Protein AF-A0ABD2NH85-F1 (afdb_monomer_lite)

pLDDT: mean 71.48, std 21.17, range [33.34, 96.31]

Sequence (75 aa):
EMELLKLSDDDDLEKSEERCGEDFDTPNPENLNIVDVILIKFDKKTFVVHYVAKVISKYSVTEYQVLYLRKYPRS

Foldseek 3Di:
DDDDDDDDDDDDPPPPPPCPVPVPPPDQLQPDDQQDWDWDWDDDPVDIDIWIWGFHDDPDSPDTDIHTDDPDDDD

Secondary structure (DSSP, 8-state):
----------------------------GGG--TT-EEEEEEEETTEEEEEEEEEEEESSSS-EEEEE-------

Radius of gyration: 22.33 Å; chains: 1; bounding box: 37×48×65 Å

Organism: NCBI:txid559131

Structure (mmCIF, N/CA/C/O backbone):
data_AF-A0ABD2NH85-F1
#
_entry.id   AF-A0ABD2NH85-F1
#
loop_
_atom_site.group_PDB
_atom_site.id
_atom_site.type_symbol
_atom_site.label_atom_id
_atom_site.label_alt_id
_atom_site.label_comp_id
_atom_site.label_asym_id
_atom_site.label_entity_id
_atom_site.label_seq_id
_atom_site.pdbx_PDB_ins_code
_atom_site.Cartn_x
_atom_site.Cartn_y
_atom_site.Cartn_z
_atom_site.occupancy
_atom_site.B_iso_or_equiv
_atom_site.auth_seq_id
_atom_site.auth_comp_id
_atom_site.auth_asym_id
_atom_site.auth_atom_id
_atom_site.pdbx_PDB_model_num
ATOM 1 N N . GLU A 1 1 ? -8.340 37.079 -51.758 1.00 33.34 1 GLU A N 1
ATOM 2 C CA . GLU A 1 1 ? -9.388 36.165 -52.267 1.00 33.34 1 GLU A CA 1
ATOM 3 C C . GLU A 1 1 ? -8.874 34.746 -51.990 1.00 33.34 1 GLU A C 1
ATOM 5 O O . GLU A 1 1 ? -7.752 34.480 -52.398 1.00 33.34 1 GLU A O 1
ATOM 10 N N . MET A 1 2 ? -9.326 34.030 -50.940 1.00 38.94 2 MET A N 1
ATOM 11 C CA . MET A 1 2 ? -10.518 33.142 -50.834 1.00 38.94 2 MET A CA 1
ATOM 12 C C . MET A 1 2 ? -10.546 32.086 -51.972 1.00 38.94 2 MET A C 1
ATOM 14 O O . MET A 1 2 ? -10.353 32.466 -53.114 1.00 38.94 2 MET A O 1
ATOM 18 N N . GLU A 1 3 ? -10.672 30.763 -51.766 1.00 40.78 3 GLU A N 1
ATOM 19 C CA . GLU A 1 3 ? -11.692 30.039 -50.986 1.00 40.78 3 GLU A CA 1
ATOM 20 C C . GLU A 1 3 ? -11.296 28.612 -50.517 1.00 40.78 3 GLU A C 1
ATOM 22 O O . GLU A 1 3 ? -10.342 27.997 -50.986 1.00 40.78 3 GLU A O 1
ATOM 27 N N . LEU A 1 4 ? -12.100 28.126 -49.563 1.00 43.22 4 LEU A N 1
ATOM 28 C CA . LEU A 1 4 ? -12.149 26.827 -48.883 1.00 43.22 4 LEU A CA 1
ATOM 29 C C . LEU A 1 4 ? -12.486 25.631 -49.793 1.00 43.22 4 LEU A C 1
ATOM 31 O O . LEU A 1 4 ? -13.361 25.730 -50.647 1.00 43.22 4 LEU A O 1
ATOM 35 N N . LEU A 1 5 ? -11.982 24.444 -49.433 1.00 42.47 5 LEU A N 1
ATOM 36 C CA . LEU A 1 5 ? -12.727 23.192 -49.607 1.00 42.47 5 LEU A CA 1
ATOM 37 C C . LEU A 1 5 ? -12.887 22.496 -48.252 1.00 42.47 5 LEU A C 1
ATOM 39 O O . LEU A 1 5 ? -11.918 22.093 -47.613 1.00 42.47 5 LEU A O 1
ATOM 43 N N . LYS A 1 6 ? -14.150 22.407 -47.827 1.00 46.53 6 LYS A N 1
ATOM 44 C CA . LYS A 1 6 ? -14.651 21.565 -46.742 1.00 46.53 6 LYS A CA 1
ATOM 45 C C . LYS A 1 6 ? -14.643 20.108 -47.205 1.00 46.53 6 LYS A C 1
ATOM 47 O O . LYS A 1 6 ? -15.178 19.814 -48.270 1.00 46.53 6 LYS A O 1
ATOM 52 N N . LEU A 1 7 ? -14.148 19.212 -46.363 1.00 45.09 7 LEU A N 1
ATOM 53 C CA . LEU A 1 7 ? -14.649 17.844 -46.291 1.00 45.09 7 LEU A CA 1
ATOM 54 C C . LEU A 1 7 ? -15.141 17.647 -44.857 1.00 45.09 7 LEU A C 1
ATOM 56 O O . LEU A 1 7 ? -14.351 17.637 -43.917 1.00 45.09 7 LEU A O 1
ATOM 60 N N . SER A 1 8 ? -16.462 17.628 -44.722 1.00 52.22 8 SER A N 1
ATOM 61 C CA . SER A 1 8 ? -17.185 17.164 -43.541 1.00 52.22 8 SER A CA 1
ATOM 62 C C . SER A 1 8 ? -17.342 15.648 -43.641 1.00 52.22 8 SER A C 1
ATOM 64 O O . SER A 1 8 ? -17.586 15.168 -44.745 1.00 52.22 8 SER A O 1
ATOM 66 N N . ASP A 1 9 ? -17.181 14.950 -42.523 1.00 43.88 9 ASP A N 1
ATOM 67 C CA . ASP A 1 9 ? -18.068 13.913 -41.952 1.00 43.88 9 ASP A CA 1
ATOM 68 C C . ASP A 1 9 ? -17.225 13.209 -40.878 1.00 43.88 9 ASP A C 1
ATOM 70 O O . ASP A 1 9 ? -16.136 12.720 -41.166 1.00 43.88 9 ASP A O 1
ATOM 74 N N . ASP A 1 10 ? -17.477 13.446 -39.597 1.00 52.72 10 ASP A N 1
ATOM 75 C CA . ASP A 1 10 ? -18.562 12.840 -38.816 1.00 52.72 10 ASP A CA 1
ATOM 76 C C . ASP A 1 10 ? -18.247 11.385 -38.441 1.00 52.72 10 ASP A C 1
ATOM 78 O O . ASP A 1 10 ? -17.832 10.566 -39.256 1.00 52.72 10 ASP A O 1
ATOM 82 N N . ASP A 1 11 ? -18.453 11.154 -37.154 1.00 46.47 11 ASP A N 1
ATOM 83 C CA . ASP A 1 11 ? -18.498 9.898 -36.430 1.00 46.47 11 ASP A CA 1
ATOM 84 C C . ASP A 1 11 ? -17.219 9.108 -36.106 1.00 46.47 11 ASP A C 1
ATOM 86 O O . ASP A 1 11 ? -16.485 8.572 -36.934 1.00 46.47 11 ASP A O 1
ATOM 90 N N . ASP A 1 12 ? -17.065 8.980 -34.787 1.00 52.38 12 ASP A N 1
ATOM 91 C CA . ASP A 1 12 ? -16.500 7.831 -34.104 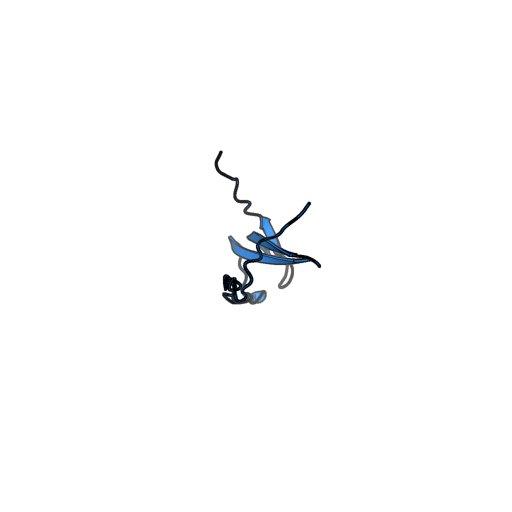1.00 52.38 12 ASP A CA 1
ATOM 92 C C . ASP A 1 12 ? -15.025 7.541 -34.379 1.00 52.38 12 ASP A C 1
ATOM 94 O O . ASP A 1 12 ? -14.616 6.471 -34.833 1.00 52.38 12 ASP A O 1
ATOM 98 N N . LEU A 1 13 ? -14.169 8.459 -33.913 1.00 44.34 13 LEU A N 1
ATOM 99 C CA . LEU A 1 13 ? -12.945 7.970 -33.289 1.00 44.34 13 LEU A CA 1
ATOM 100 C C . LEU A 1 13 ? -13.374 7.288 -31.994 1.00 44.34 13 LEU A C 1
ATOM 102 O O . LEU A 1 13 ? -13.406 7.931 -30.938 1.00 44.34 13 LEU A O 1
ATOM 106 N N . GLU A 1 14 ? -13.769 6.017 -32.140 1.00 43.84 14 GLU A N 1
ATOM 107 C CA . GLU A 1 14 ? -14.081 5.099 -31.061 1.00 43.84 14 GLU A CA 1
ATOM 108 C C . GLU A 1 14 ? -13.124 5.420 -29.931 1.00 43.84 14 GLU A C 1
ATOM 110 O O . GLU A 1 14 ?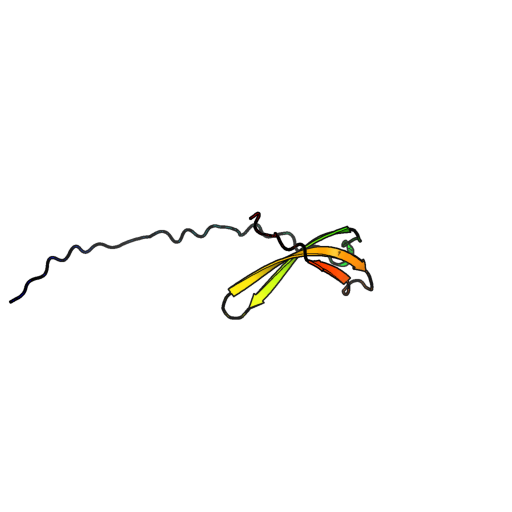 -11.897 5.309 -30.044 1.00 43.84 14 GLU A O 1
ATOM 115 N N . LYS A 1 15 ? -13.728 5.897 -28.849 1.00 43.56 15 LYS A N 1
ATOM 116 C CA . LYS A 1 15 ? -13.155 5.895 -27.526 1.00 43.56 15 LYS A CA 1
ATOM 117 C C . LYS A 1 15 ? -12.629 4.477 -27.355 1.00 43.56 15 LYS A C 1
ATOM 119 O O . LYS A 1 15 ? -13.384 3.572 -27.008 1.00 43.56 15 LYS A O 1
ATOM 124 N N . SER A 1 16 ? -11.344 4.269 -27.632 1.00 43.06 16 SER A N 1
ATOM 125 C CA . SER A 1 16 ? -10.640 3.091 -27.178 1.00 43.06 16 SER A CA 1
ATOM 126 C C . SER A 1 16 ? -10.578 3.270 -25.669 1.00 43.06 16 SER A C 1
ATOM 128 O O . SER A 1 16 ? -9.578 3.716 -25.104 1.00 43.06 16 SER A O 1
ATOM 130 N N . GLU A 1 17 ? -11.709 3.004 -25.014 1.00 47.25 17 GLU A N 1
ATOM 131 C CA . GLU A 1 17 ? -11.753 2.509 -23.662 1.00 47.25 17 GLU A CA 1
ATOM 132 C C . GLU A 1 17 ? -10.968 1.211 -23.743 1.00 47.25 17 GLU A C 1
ATOM 134 O O . GLU A 1 17 ? -11.507 0.119 -23.920 1.00 47.25 17 GLU A O 1
ATOM 139 N N . GLU A 1 18 ? -9.645 1.363 -23.689 1.00 40.31 18 GLU A N 1
ATOM 140 C CA . GLU A 1 18 ? -8.762 0.368 -23.144 1.00 40.31 18 GLU A CA 1
ATOM 141 C C . GLU A 1 18 ? -9.392 0.048 -21.794 1.00 40.31 18 GLU A C 1
ATOM 143 O O . GLU A 1 18 ? -9.244 0.784 -20.815 1.00 40.31 18 GLU A O 1
ATOM 148 N N . ARG A 1 19 ? -10.240 -0.986 -21.797 1.00 42.06 19 ARG A N 1
ATOM 149 C CA . ARG A 1 19 ? -10.809 -1.605 -20.614 1.00 42.06 19 ARG A CA 1
ATOM 150 C C . ARG A 1 19 ? -9.643 -2.230 -19.865 1.00 42.06 19 ARG A C 1
ATOM 152 O O . ARG A 1 19 ? -9.524 -3.442 -19.775 1.00 42.06 19 ARG A O 1
ATOM 159 N N . CYS A 1 20 ? -8.802 -1.393 -19.280 1.00 42.81 20 CYS A N 1
ATOM 160 C CA . CYS A 1 20 ? -7.996 -1.733 -18.126 1.00 42.81 20 CYS A CA 1
ATOM 161 C C . CYS A 1 20 ? -8.905 -1.580 -16.893 1.00 42.81 20 CYS A C 1
ATOM 163 O O . CYS A 1 20 ? -8.650 -0.812 -15.971 1.00 42.81 20 CYS A O 1
ATOM 165 N N . GLY A 1 21 ? -10.061 -2.235 -16.977 1.00 43.41 21 GLY A N 1
ATOM 166 C CA . GLY A 1 21 ? -11.051 -2.407 -15.929 1.00 43.41 21 GLY A CA 1
ATOM 167 C C . GLY A 1 21 ? -11.127 -3.892 -15.624 1.00 43.41 21 GLY A C 1
ATOM 168 O O . GLY A 1 21 ? -12.202 -4.475 -15.632 1.00 43.41 21 GLY A O 1
ATOM 169 N N . GLU A 1 22 ? -9.970 -4.531 -15.448 1.00 48.12 22 GLU A N 1
ATOM 170 C CA . GLU A 1 22 ? -9.937 -5.662 -14.537 1.00 48.12 22 GLU A CA 1
ATOM 171 C C . GLU A 1 22 ? -10.194 -5.042 -13.166 1.00 48.12 22 GLU A C 1
ATOM 173 O O . GLU A 1 22 ? -9.369 -4.280 -12.655 1.00 48.12 22 GLU A O 1
ATOM 178 N N . ASP A 1 23 ? -11.393 -5.268 -12.628 1.00 51.72 23 ASP A N 1
ATOM 179 C CA . ASP A 1 23 ? -11.679 -5.067 -11.214 1.00 51.72 23 ASP A CA 1
ATOM 180 C C . ASP A 1 23 ? -10.669 -5.920 -10.443 1.00 51.72 23 ASP A C 1
ATOM 182 O O . ASP A 1 23 ? -10.887 -7.103 -10.190 1.00 51.72 23 ASP A O 1
ATOM 186 N N . PHE A 1 24 ? -9.498 -5.350 -10.150 1.00 59.94 24 PHE A N 1
ATOM 187 C CA . PHE A 1 24 ? -8.539 -5.978 -9.262 1.00 59.94 24 PHE A CA 1
ATOM 188 C C . PHE A 1 24 ? -9.275 -6.194 -7.944 1.00 59.94 24 PHE A C 1
ATOM 190 O O . PHE A 1 24 ? -9.696 -5.218 -7.314 1.00 59.94 24 PHE A O 1
ATOM 197 N N . ASP A 1 25 ? -9.458 -7.460 -7.556 1.00 64.94 25 ASP A N 1
ATOM 198 C CA . ASP A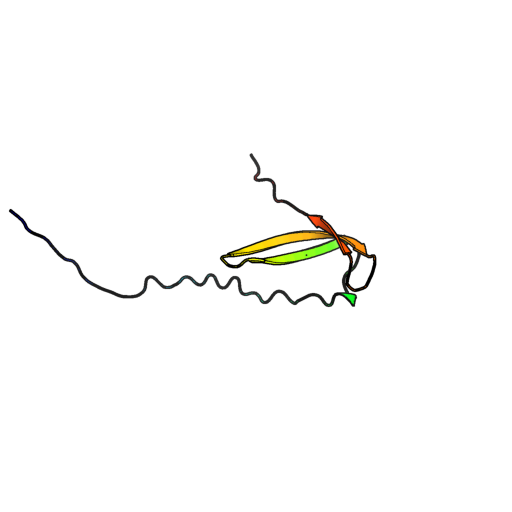 1 25 ? -10.081 -7.818 -6.287 1.00 64.94 25 ASP A CA 1
ATOM 199 C C . ASP A 1 25 ? -9.448 -6.972 -5.185 1.00 64.94 25 ASP A C 1
ATOM 201 O O . ASP A 1 25 ? -8.230 -6.997 -4.983 1.00 64.94 25 ASP A O 1
ATOM 205 N N . THR A 1 26 ? -10.266 -6.171 -4.499 1.00 68.12 26 THR A N 1
ATOM 206 C CA . THR A 1 26 ? -9.770 -5.370 -3.381 1.00 68.12 26 THR A CA 1
ATOM 207 C C . THR A 1 26 ? -9.358 -6.361 -2.300 1.00 68.12 26 THR A C 1
ATOM 209 O O . THR A 1 26 ? -10.230 -7.052 -1.764 1.00 68.12 26 THR A O 1
ATOM 212 N N . PRO A 1 27 ? -8.054 -6.492 -1.989 1.00 68.94 27 PRO A N 1
ATOM 213 C CA . PRO A 1 27 ? -7.618 -7.513 -1.056 1.00 68.94 27 PRO A CA 1
ATOM 214 C C . PRO A 1 27 ? -8.257 -7.228 0.301 1.00 68.94 27 PRO A C 1
ATOM 216 O O . PRO A 1 27 ? -8.228 -6.089 0.772 1.00 68.94 27 PRO A O 1
ATOM 219 N N . ASN A 1 28 ? -8.831 -8.255 0.939 1.00 78.56 28 ASN A N 1
ATOM 220 C CA . ASN A 1 28 ? -9.257 -8.109 2.326 1.00 78.56 28 ASN A CA 1
ATOM 221 C C . ASN A 1 28 ? -8.003 -7.751 3.148 1.00 78.56 28 ASN A C 1
ATOM 223 O O . ASN A 1 28 ? -7.054 -8.543 3.147 1.00 78.56 28 ASN A O 1
ATOM 227 N N . PRO A 1 29 ? -7.973 -6.597 3.842 1.00 77.81 29 PRO A N 1
ATOM 228 C CA . PRO A 1 29 ? -6.828 -6.200 4.650 1.00 77.81 29 PRO A CA 1
ATOM 229 C C . PRO A 1 29 ? -6.410 -7.280 5.655 1.00 77.81 29 PRO A C 1
ATOM 231 O O . PRO A 1 29 ? -5.223 -7.480 5.893 1.00 77.81 29 PRO A O 1
ATOM 234 N N . GLU A 1 30 ? -7.345 -8.061 6.194 1.00 82.00 30 GLU A N 1
ATOM 235 C CA . GLU A 1 30 ? -7.019 -9.145 7.127 1.00 82.00 30 GLU A CA 1
ATOM 236 C C . GLU A 1 30 ? -6.103 -10.214 6.510 1.00 82.00 30 GLU A C 1
ATOM 238 O O . GLU A 1 30 ? -5.239 -10.753 7.206 1.00 82.00 30 GLU A O 1
ATOM 243 N N . ASN A 1 31 ? -6.217 -10.432 5.198 1.00 84.62 31 ASN A N 1
ATOM 244 C CA . ASN A 1 31 ? -5.527 -11.484 4.455 1.00 84.62 31 ASN A CA 1
ATOM 245 C C . ASN A 1 31 ? -4.181 -11.043 3.861 1.00 84.62 31 ASN A C 1
ATOM 247 O O . ASN A 1 31 ? -3.514 -11.853 3.221 1.00 84.62 31 ASN A O 1
ATOM 251 N N . LEU A 1 32 ? -3.772 -9.787 4.073 1.00 86.75 32 LEU A N 1
ATOM 252 C CA . LEU A 1 32 ? -2.468 -9.293 3.636 1.00 86.75 32 LEU A CA 1
ATOM 253 C C . LEU A 1 32 ? -1.348 -9.797 4.549 1.00 86.75 32 LEU A C 1
ATOM 255 O O . LEU A 1 32 ? -1.358 -9.564 5.770 1.00 86.75 32 LEU A O 1
ATOM 259 N N . ASN A 1 33 ? -0.365 -10.445 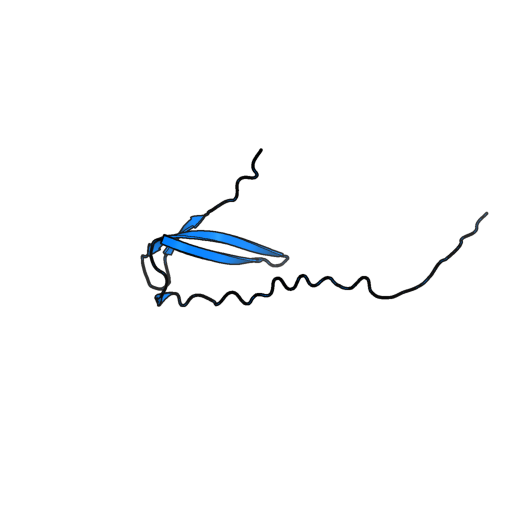3.930 1.00 89.06 33 ASN A N 1
ATOM 260 C CA . ASN A 1 33 ? 0.817 -11.004 4.565 1.00 89.06 33 ASN A CA 1
ATOM 261 C C . ASN A 1 33 ? 2.079 -10.203 4.225 1.00 89.06 33 ASN A C 1
ATOM 263 O O . ASN A 1 33 ? 2.165 -9.474 3.236 1.00 89.06 33 ASN A O 1
ATOM 267 N N . ILE A 1 34 ? 3.103 -10.360 5.066 1.00 92.38 34 ILE A N 1
ATOM 268 C CA . ILE A 1 34 ? 4.448 -9.868 4.755 1.00 92.38 34 ILE A CA 1
ATOM 269 C C . ILE A 1 34 ? 4.924 -10.578 3.484 1.00 92.38 34 ILE A C 1
ATOM 271 O O . ILE A 1 34 ? 4.678 -11.765 3.328 1.00 92.38 34 ILE A O 1
ATOM 275 N N . VAL A 1 35 ? 5.635 -9.852 2.623 1.00 91.44 35 VAL A N 1
ATOM 276 C CA . VAL A 1 35 ? 6.104 -10.219 1.277 1.00 91.44 35 VAL A CA 1
ATOM 277 C C . VAL A 1 35 ? 5.085 -10.169 0.143 1.00 91.44 35 VAL A C 1
ATOM 279 O O . VAL A 1 35 ? 5.527 -10.208 -1.010 1.00 91.44 35 VAL A O 1
ATOM 282 N N . ASP A 1 36 ? 3.795 -9.993 0.436 1.00 91.44 36 ASP A N 1
ATOM 283 C CA . ASP A 1 36 ? 2.777 -9.808 -0.598 1.00 91.44 36 ASP A CA 1
ATOM 284 C C . ASP A 1 36 ? 3.065 -8.561 -1.440 1.00 91.44 36 ASP A C 1
ATOM 286 O O . ASP A 1 36 ? 3.612 -7.560 -0.960 1.00 91.44 36 ASP A O 1
ATOM 290 N N . VAL A 1 37 ? 2.693 -8.628 -2.718 1.00 90.75 37 VAL A N 1
ATOM 291 C CA . VAL A 1 37 ? 2.795 -7.511 -3.659 1.00 90.75 37 VAL A CA 1
ATOM 292 C C . VAL A 1 37 ? 1.397 -6.966 -3.907 1.00 90.75 37 VAL A C 1
ATOM 294 O O . VAL A 1 37 ? 0.505 -7.704 -4.313 1.00 90.75 37 VAL A O 1
ATOM 297 N N . ILE A 1 38 ? 1.222 -5.669 -3.673 1.00 89.38 38 ILE A N 1
ATOM 298 C CA . ILE A 1 38 ? -0.051 -4.963 -3.796 1.00 89.38 38 ILE A CA 1
ATOM 299 C C . ILE A 1 38 ? 0.031 -3.835 -4.819 1.00 89.38 38 ILE A C 1
ATOM 301 O O . ILE A 1 38 ? 1.083 -3.217 -5.014 1.00 89.38 38 ILE A O 1
ATOM 305 N N . LEU A 1 39 ? -1.111 -3.540 -5.436 1.00 88.56 39 LEU A N 1
ATOM 306 C CA . LEU A 1 39 ? -1.316 -2.353 -6.253 1.00 88.56 39 LEU A CA 1
ATOM 307 C C . LEU A 1 39 ? -2.057 -1.301 -5.418 1.00 88.56 39 LEU A C 1
ATOM 309 O O . LEU A 1 39 ? -3.171 -1.530 -4.961 1.00 88.56 39 LEU A O 1
ATOM 313 N N . ILE A 1 40 ? -1.440 -0.142 -5.214 1.00 88.12 40 ILE A N 1
ATOM 314 C CA . ILE A 1 40 ? -2.018 0.981 -4.476 1.00 88.12 40 ILE A CA 1
ATOM 315 C C . ILE A 1 40 ? -2.523 2.009 -5.484 1.00 88.12 40 ILE A C 1
ATOM 317 O O . ILE A 1 40 ? -1.733 2.597 -6.228 1.00 88.12 40 ILE A O 1
ATOM 321 N N . LYS A 1 41 ? -3.837 2.236 -5.489 1.00 88.69 41 LYS A N 1
ATOM 322 C CA . LYS A 1 41 ? -4.507 3.250 -6.307 1.00 88.69 41 LYS A CA 1
ATOM 323 C C . LYS A 1 41 ? -4.649 4.552 -5.515 1.00 88.69 41 LYS A C 1
ATOM 325 O O . LYS A 1 41 ? -5.289 4.575 -4.469 1.00 88.69 41 LYS A O 1
ATOM 330 N N . PHE A 1 42 ? -4.100 5.644 -6.038 1.00 85.81 42 PHE A N 1
ATOM 331 C CA . PHE A 1 42 ? -4.354 7.000 -5.556 1.00 85.81 42 PHE A CA 1
ATOM 332 C C . PHE A 1 42 ? -5.212 7.746 -6.567 1.00 85.81 42 PHE A C 1
ATOM 334 O O . PHE A 1 42 ? -4.753 8.087 -7.660 1.00 85.81 42 PHE A O 1
ATOM 341 N N . ASP A 1 43 ? -6.450 8.020 -6.177 1.00 89.50 43 ASP A N 1
ATOM 342 C CA . ASP A 1 43 ? -7.378 8.824 -6.959 1.00 89.50 43 ASP A CA 1
ATOM 343 C C . ASP A 1 43 ? -7.093 10.313 -6.704 1.00 89.50 43 ASP A C 1
ATOM 345 O O . ASP A 1 43 ? -7.201 10.798 -5.573 1.00 89.50 43 ASP A O 1
ATOM 349 N N . LYS A 1 44 ? -6.642 11.040 -7.730 1.00 88.69 44 LYS A N 1
ATOM 350 C CA . LYS A 1 44 ? -6.498 12.500 -7.683 1.00 88.69 44 LYS A CA 1
ATOM 351 C C . LYS A 1 44 ? -7.586 13.128 -8.536 1.00 88.69 44 LYS A C 1
ATOM 353 O O . LYS A 1 44 ? -8.072 12.538 -9.489 1.00 88.69 44 LYS A O 1
ATOM 358 N N . LYS A 1 45 ? -7.884 14.400 -8.257 1.00 91.88 45 LYS A N 1
ATOM 359 C CA . LYS A 1 45 ? -8.971 15.153 -8.905 1.00 91.88 45 LYS A CA 1
ATOM 360 C C . LYS A 1 45 ? -8.986 15.073 -10.442 1.00 91.88 45 LYS A C 1
ATOM 362 O O . LYS A 1 45 ? -10.053 15.173 -11.030 1.00 91.88 45 LYS A O 1
ATOM 367 N N . THR A 1 46 ? -7.825 14.956 -11.085 1.00 91.75 46 THR A N 1
ATOM 368 C CA . THR A 1 46 ? -7.692 14.979 -12.551 1.00 91.75 46 THR A CA 1
ATOM 369 C C . THR A 1 46 ? -7.085 13.709 -13.149 1.00 91.75 46 THR A C 1
ATOM 371 O O . THR A 1 46 ? -7.025 13.605 -14.369 1.00 91.75 46 THR A O 1
ATOM 374 N N . PHE A 1 47 ? -6.606 12.765 -12.332 1.00 85.50 47 PHE A N 1
ATOM 375 C CA . PHE A 1 47 ? -5.989 11.520 -12.802 1.00 85.50 47 PHE A CA 1
ATOM 376 C C . PHE A 1 47 ? -5.844 10.499 -11.673 1.00 85.50 47 PHE A C 1
ATOM 378 O O . PHE A 1 47 ? -5.788 10.850 -10.497 1.00 85.50 47 PHE A O 1
ATOM 385 N N . VAL A 1 48 ? -5.688 9.231 -12.040 1.00 88.19 48 VAL A N 1
ATOM 386 C CA . VAL A 1 48 ? -5.411 8.135 -11.108 1.00 88.19 48 VAL A CA 1
ATOM 387 C C . VAL A 1 48 ? -3.942 7.735 -11.215 1.00 88.19 48 VAL A C 1
ATOM 389 O O . VAL A 1 48 ? -3.413 7.5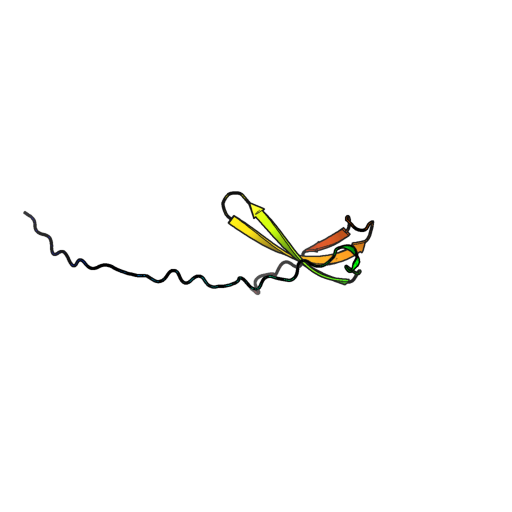89 -12.317 1.00 88.19 48 VAL A O 1
ATOM 392 N N . VAL A 1 49 ? -3.277 7.538 -10.076 1.00 86.38 49 VAL A N 1
ATOM 393 C CA . VAL A 1 49 ? -1.909 7.002 -10.019 1.00 86.38 49 VAL A CA 1
ATOM 394 C C . VAL A 1 49 ? -1.926 5.622 -9.386 1.00 86.38 49 VAL A C 1
ATOM 396 O O . VAL A 1 49 ? -2.466 5.450 -8.297 1.00 86.38 49 VAL A O 1
ATOM 399 N N . HIS A 1 50 ? -1.275 4.660 -10.032 1.00 87.62 50 HIS A N 1
ATOM 400 C CA . HIS A 1 50 ? -1.085 3.318 -9.496 1.00 87.62 50 HIS A CA 1
ATOM 401 C C . HIS A 1 50 ? 0.375 3.111 -9.087 1.00 87.62 50 HIS A C 1
ATOM 403 O O . HIS A 1 50 ? 1.292 3.444 -9.841 1.00 87.62 50 HIS A O 1
ATOM 409 N N . TYR A 1 51 ? 0.593 2.540 -7.904 1.00 88.69 51 TYR A N 1
ATOM 410 C CA . TYR A 1 51 ? 1.909 2.121 -7.428 1.00 88.69 51 TYR A CA 1
ATOM 411 C C . TYR A 1 51 ? 1.910 0.633 -7.129 1.00 88.69 51 TYR A C 1
ATOM 413 O O . TYR A 1 51 ? 1.011 0.137 -6.463 1.00 88.69 51 TYR A O 1
ATOM 421 N N . VAL A 1 52 ? 2.959 -0.065 -7.549 1.00 90.00 52 VAL A N 1
ATOM 422 C CA . VAL A 1 52 ? 3.220 -1.431 -7.090 1.00 90.00 52 VAL A CA 1
ATOM 423 C C . VAL A 1 52 ? 4.088 -1.348 -5.842 1.00 90.00 52 VAL A C 1
ATOM 425 O O . VAL A 1 52 ? 5.112 -0.657 -5.841 1.00 90.00 52 VAL A O 1
ATOM 428 N N . ALA A 1 53 ? 3.696 -2.036 -4.777 1.00 91.69 53 ALA A N 1
ATOM 429 C CA . ALA A 1 53 ? 4.442 -2.058 -3.530 1.00 91.69 53 ALA A CA 1
ATOM 430 C C . ALA A 1 53 ? 4.499 -3.467 -2.940 1.00 91.69 53 ALA A C 1
ATOM 432 O O . ALA A 1 53 ? 3.601 -4.274 -3.150 1.00 91.69 53 ALA A O 1
ATOM 433 N N . LYS A 1 54 ? 5.563 -3.760 -2.193 1.00 93.81 54 LYS A N 1
ATOM 434 C CA . LYS A 1 54 ? 5.716 -5.004 -1.435 1.00 93.81 54 LYS A CA 1
ATOM 435 C C . LYS A 1 54 ? 5.491 -4.735 0.048 1.00 93.81 54 LYS A C 1
ATOM 437 O O . LYS A 1 54 ? 6.109 -3.816 0.585 1.00 93.81 54 LYS A O 1
ATOM 442 N N . VAL A 1 55 ? 4.667 -5.532 0.718 1.00 93.06 55 VAL A N 1
ATOM 443 C CA . VAL A 1 55 ? 4.477 -5.448 2.172 1.00 93.06 55 VAL A CA 1
ATOM 444 C C . VAL A 1 55 ? 5.742 -5.941 2.870 1.00 93.06 55 VAL A C 1
ATOM 446 O O . VAL A 1 55 ? 6.202 -7.057 2.623 1.00 93.06 55 VAL A O 1
ATOM 449 N N . ILE A 1 56 ? 6.322 -5.107 3.733 1.00 96.31 56 ILE A N 1
ATOM 450 C CA . ILE A 1 56 ? 7.546 -5.440 4.482 1.00 96.31 56 ILE A CA 1
ATOM 451 C C . ILE A 1 56 ? 7.294 -5.619 5.981 1.00 96.31 56 ILE A C 1
ATOM 453 O O . ILE A 1 56 ? 7.998 -6.407 6.605 1.00 96.31 56 ILE A O 1
ATOM 457 N N . SER A 1 57 ? 6.262 -4.969 6.529 1.00 93.81 57 SER A N 1
ATOM 458 C CA . SER A 1 57 ? 5.838 -5.118 7.929 1.00 93.81 57 SER A CA 1
ATOM 459 C C . SER A 1 57 ? 4.322 -4.925 8.056 1.00 93.81 57 SER A C 1
ATOM 461 O O . SER A 1 57 ? 3.737 -4.136 7.311 1.00 93.81 57 SER A O 1
ATOM 463 N N . LYS A 1 58 ? 3.695 -5.601 9.027 1.00 93.19 58 LYS A N 1
ATOM 464 C CA . LYS A 1 58 ? 2.278 -5.442 9.404 1.00 93.19 58 LYS A CA 1
ATOM 465 C C . LYS A 1 58 ? 2.202 -4.966 10.854 1.00 93.19 58 LYS A C 1
ATOM 467 O O . LYS A 1 58 ? 2.669 -5.679 11.739 1.00 93.19 58 LYS A O 1
ATOM 472 N N . TYR A 1 59 ? 1.643 -3.781 11.086 1.00 90.56 5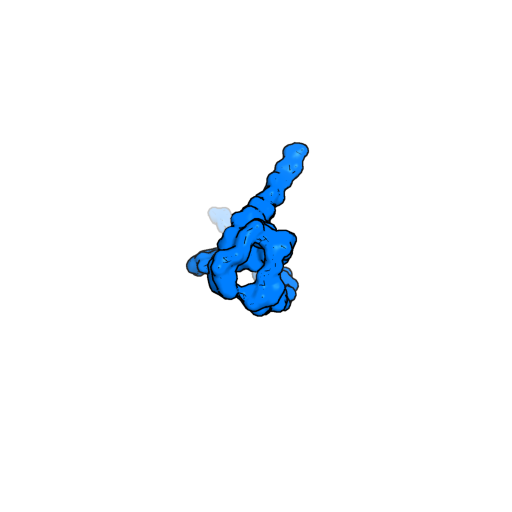9 TYR A N 1
ATOM 473 C CA . TYR A 1 59 ? 1.479 -3.223 12.436 1.00 90.56 59 TYR A CA 1
ATOM 474 C C . TYR A 1 59 ? 0.069 -3.469 12.977 1.00 90.56 59 TYR A C 1
ATOM 476 O O . TYR A 1 59 ? -0.102 -3.755 14.160 1.00 90.56 59 TYR A O 1
ATOM 484 N N . SER A 1 60 ? -0.940 -3.405 12.107 1.00 89.12 60 SER A N 1
ATOM 485 C CA . SER A 1 60 ? -2.334 -3.709 12.436 1.00 89.12 60 SER A CA 1
ATOM 486 C C . SER A 1 60 ? -3.084 -4.223 11.201 1.00 89.12 60 SER A C 1
ATOM 488 O O . SER A 1 60 ? -2.498 -4.401 10.135 1.00 89.12 60 SER A O 1
ATOM 490 N N . VAL A 1 61 ? -4.391 -4.468 11.331 1.00 86.81 61 VAL A N 1
ATOM 491 C CA . VAL A 1 61 ? -5.252 -4.829 10.190 1.00 86.81 61 VAL A CA 1
ATOM 492 C C . VAL A 1 61 ? -5.328 -3.692 9.166 1.00 86.81 61 VAL A C 1
ATOM 494 O O . VAL A 1 61 ? -5.511 -3.954 7.984 1.00 86.81 61 VAL A O 1
ATOM 497 N N . THR A 1 62 ? -5.148 -2.437 9.578 1.00 86.62 62 THR A N 1
ATOM 498 C CA . THR A 1 62 ? -5.284 -1.268 8.695 1.00 86.62 62 THR A CA 1
ATOM 499 C C . THR A 1 62 ? -3.963 -0.556 8.418 1.00 86.62 62 THR A C 1
ATOM 501 O O . THR A 1 62 ? -3.940 0.365 7.607 1.00 86.62 62 THR A O 1
ATOM 504 N N . GLU A 1 63 ? -2.869 -0.952 9.074 1.00 90.75 63 GLU A N 1
ATOM 505 C CA . GLU A 1 63 ? -1.579 -0.269 8.986 1.00 90.75 63 GLU A CA 1
ATOM 506 C C . GLU A 1 63 ? -0.446 -1.224 8.599 1.00 90.75 63 GLU A C 1
ATOM 508 O O . GLU A 1 63 ? -0.121 -2.186 9.306 1.00 90.75 63 GLU A O 1
ATOM 513 N N . TYR A 1 64 ? 0.184 -0.907 7.467 1.00 92.56 64 TYR A N 1
ATOM 514 C CA . TYR A 1 64 ? 1.233 -1.700 6.839 1.00 92.56 64 TYR A CA 1
ATOM 515 C C . TYR A 1 64 ? 2.405 -0.812 6.455 1.00 92.56 64 TYR A C 1
ATOM 517 O O . TYR A 1 64 ? 2.232 0.303 5.961 1.00 92.56 64 TYR A O 1
ATOM 525 N N . GLN A 1 65 ? 3.608 -1.353 6.599 1.00 93.75 65 GLN A N 1
ATOM 526 C CA . GLN A 1 65 ? 4.793 -0.784 5.984 1.00 93.75 65 GLN A CA 1
ATOM 527 C C . GLN A 1 65 ? 4.996 -1.428 4.615 1.00 93.75 65 GLN A C 1
ATOM 529 O O . GLN A 1 65 ? 5.009 -2.657 4.497 1.00 93.75 65 GLN A O 1
ATOM 534 N N . VAL A 1 66 ? 5.202 -0.606 3.588 1.00 93.69 66 VAL A N 1
ATOM 535 C CA . VAL A 1 66 ? 5.378 -1.075 2.210 1.00 93.69 66 VAL A CA 1
ATOM 536 C C . VAL A 1 66 ? 6.627 -0.481 1.564 1.00 93.69 66 VAL A C 1
ATOM 538 O O . VAL A 1 66 ? 7.019 0.650 1.852 1.00 93.69 66 VAL A O 1
ATOM 541 N N . LEU A 1 67 ? 7.246 -1.244 0.665 1.00 93.94 67 LEU A N 1
ATOM 542 C CA . LEU A 1 67 ? 8.351 -0.813 -0.185 1.00 93.94 67 LEU A CA 1
ATOM 543 C C . LEU A 1 67 ? 7.850 -0.618 -1.619 1.00 93.94 67 LEU A C 1
ATOM 545 O O . LEU A 1 67 ? 7.393 -1.572 -2.246 1.00 93.94 67 LEU A O 1
ATOM 549 N N . TYR A 1 68 ? 7.970 0.595 -2.158 1.00 90.38 68 TYR A N 1
ATOM 550 C CA . TYR A 1 68 ? 7.568 0.896 -3.534 1.00 90.38 68 TYR A CA 1
ATOM 551 C C . TYR A 1 68 ? 8.503 0.244 -4.556 1.00 90.38 68 TYR A C 1
ATOM 553 O O . TYR A 1 68 ? 9.715 0.470 -4.551 1.00 90.38 68 TYR A O 1
ATOM 561 N N . LEU A 1 69 ? 7.925 -0.509 -5.488 1.00 83.31 69 LEU A N 1
ATOM 562 C CA . LEU A 1 69 ? 8.633 -1.131 -6.599 1.00 83.31 69 LEU A CA 1
ATOM 563 C C . LEU A 1 69 ? 8.550 -0.196 -7.810 1.00 83.31 69 LEU A C 1
ATOM 565 O O . LEU A 1 69 ? 7.678 -0.317 -8.668 1.00 83.31 69 LEU A O 1
ATOM 569 N N . ARG A 1 70 ? 9.444 0.797 -7.874 1.00 75.38 70 ARG A N 1
ATOM 570 C CA . ARG A 1 70 ? 9.547 1.659 -9.058 1.00 75.38 70 ARG A CA 1
ATOM 571 C C . ARG A 1 70 ? 10.206 0.868 -10.188 1.00 75.38 70 ARG A C 1
ATOM 573 O O . ARG A 1 70 ? 11.331 0.395 -10.038 1.00 75.38 70 ARG A O 1
ATOM 580 N N . LYS A 1 71 ? 9.545 0.768 -11.343 1.00 61.16 71 LYS A N 1
ATOM 581 C CA . LYS A 1 71 ? 10.196 0.298 -12.571 1.00 61.16 71 LYS A CA 1
ATOM 582 C C . LYS A 1 71 ? 11.203 1.371 -12.992 1.00 61.16 71 LYS A C 1
ATOM 584 O O . LYS A 1 71 ? 10.802 2.435 -13.460 1.00 61.16 71 LYS A O 1
ATOM 589 N N . TYR A 1 72 ? 12.497 1.133 -12.781 1.00 52.00 72 TYR A N 1
ATOM 590 C CA . TYR A 1 72 ? 13.518 1.931 -13.457 1.00 52.00 72 TYR A CA 1
ATOM 591 C C . TYR A 1 72 ? 13.354 1.693 -14.964 1.00 52.00 72 TYR A C 1
ATOM 593 O O . TYR A 1 72 ? 13.314 0.527 -15.378 1.00 52.00 72 TYR A O 1
ATOM 601 N N . PRO A 1 73 ? 13.215 2.740 -15.797 1.00 47.28 73 PRO A N 1
ATOM 602 C CA . PRO A 1 73 ? 13.368 2.554 -17.230 1.00 47.28 73 PRO A CA 1
ATOM 603 C C . PRO A 1 73 ? 14.786 2.015 -17.445 1.00 47.28 73 PRO A C 1
ATOM 605 O O . PRO A 1 73 ? 15.748 2.604 -16.955 1.00 47.28 73 PRO A O 1
ATOM 608 N N . ARG A 1 74 ? 14.916 0.846 -18.084 1.00 47.53 74 ARG A N 1
ATOM 609 C CA . ARG A 1 74 ? 16.229 0.366 -18.529 1.00 47.53 74 ARG A CA 1
ATOM 610 C C . ARG A 1 74 ? 16.774 1.426 -19.492 1.00 47.53 74 ARG A C 1
ATOM 612 O O . ARG A 1 74 ? 16.123 1.684 -20.501 1.00 47.53 74 ARG A O 1
ATOM 619 N N . SER A 1 75 ? 17.878 2.073 -19.111 1.00 40.44 75 SER A N 1
ATOM 620 C CA . SER A 1 75 ? 18.722 2.860 -20.019 1.00 40.44 75 SER A CA 1
ATOM 621 C C . SER A 1 75 ? 19.342 1.975 -21.085 1.00 40.44 75 SER A C 1
ATOM 623 O O . SER A 1 75 ? 19.602 0.788 -20.776 1.00 40.44 75 SER A O 1
#